Protein AF-A0A0F9H1I3-F1 (afdb_monomer_lite)

Radius of gyration: 16.0 Å; chains: 1; bounding box: 31×33×40 Å

Structure (mmCIF, N/CA/C/O backbone):
data_AF-A0A0F9H1I3-F1
#
_entry.id   AF-A0A0F9H1I3-F1
#
loop_
_atom_site.group_PDB
_atom_site.id
_atom_site.type_symbol
_atom_site.label_atom_id
_atom_site.label_alt_id
_atom_site.label_comp_id
_atom_site.label_asym_id
_atom_site.label_entity_id
_atom_site.label_seq_id
_atom_site.pdbx_PDB_ins_code
_atom_site.Cartn_x
_atom_site.Cartn_y
_atom_site.Cartn_z
_atom_site.occupancy
_atom_site.B_iso_or_equiv
_atom_site.auth_seq_id
_atom_site.auth_comp_id
_atom_site.auth_asym_id
_atom_site.auth_atom_id
_atom_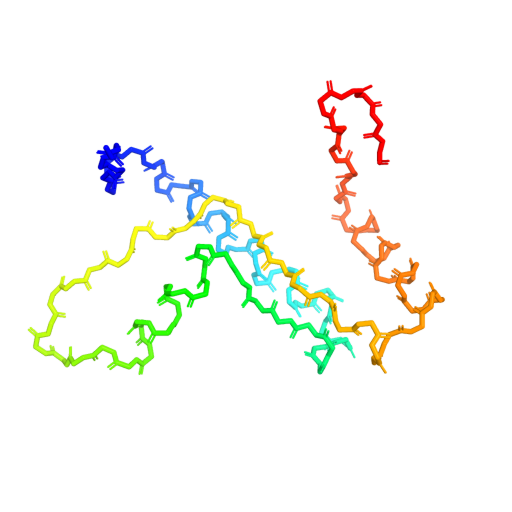site.pdbx_PDB_model_num
ATOM 1 N N . MET A 1 1 ? -4.010 11.206 -25.844 1.00 40.09 1 MET A N 1
ATOM 2 C CA . MET A 1 1 ? -3.437 10.318 -24.811 1.00 40.09 1 MET A CA 1
ATOM 3 C C . MET A 1 1 ? -2.072 10.889 -24.455 1.00 40.09 1 MET A C 1
ATOM 5 O O . MET A 1 1 ? -1.231 10.967 -25.341 1.00 40.09 1 MET A O 1
ATOM 9 N N . VAL A 1 2 ? -1.892 11.421 -23.245 1.00 42.72 2 VAL A N 1
ATOM 10 C CA . VAL A 1 2 ? -0.607 12.010 -22.826 1.00 42.72 2 VAL A CA 1
ATOM 11 C C . VAL A 1 2 ? 0.338 10.860 -22.489 1.00 42.72 2 VAL A C 1
ATOM 13 O O . VAL A 1 2 ? 0.022 10.032 -21.638 1.00 42.72 2 VAL A O 1
ATOM 16 N N . ARG A 1 3 ? 1.462 10.766 -23.201 1.00 45.03 3 ARG A N 1
ATOM 17 C CA . ARG A 1 3 ? 2.492 9.755 -22.952 1.00 45.03 3 ARG A CA 1
ATOM 18 C C . ARG A 1 3 ? 3.334 10.232 -21.771 1.00 45.03 3 ARG A C 1
ATOM 20 O O . ARG A 1 3 ? 4.152 11.121 -21.953 1.00 45.03 3 ARG A O 1
ATOM 27 N N . ARG A 1 4 ? 3.098 9.672 -20.583 1.00 54.19 4 ARG A N 1
ATOM 28 C CA . ARG A 1 4 ? 3.934 9.902 -19.396 1.00 54.19 4 ARG A CA 1
ATOM 29 C C . ARG A 1 4 ? 5.208 9.078 -19.569 1.00 54.19 4 ARG A C 1
ATOM 31 O O . ARG A 1 4 ? 5.137 7.851 -19.641 1.00 54.19 4 ARG A O 1
ATOM 38 N N . LEU A 1 5 ? 6.339 9.738 -19.765 1.00 58.25 5 LEU A N 1
ATOM 39 C CA . LEU A 1 5 ? 7.638 9.083 -19.895 1.00 58.25 5 LEU A CA 1
ATOM 40 C C . LEU A 1 5 ? 8.252 8.889 -18.504 1.00 58.25 5 LEU A C 1
ATOM 42 O O . LEU A 1 5 ? 7.918 9.602 -17.563 1.00 58.25 5 LEU A O 1
ATOM 46 N N . ILE A 1 6 ? 9.190 7.944 -18.382 1.00 58.88 6 ILE A N 1
ATOM 47 C CA . ILE A 1 6 ? 9.993 7.746 -17.158 1.00 58.88 6 ILE A CA 1
ATOM 48 C C . ILE A 1 6 ? 10.662 9.064 -16.723 1.00 58.88 6 ILE A C 1
ATOM 50 O O . ILE A 1 6 ? 10.822 9.314 -15.536 1.00 58.88 6 ILE A O 1
ATOM 54 N N . THR A 1 7 ? 10.988 9.933 -17.684 1.00 59.34 7 THR A N 1
ATOM 55 C CA . THR A 1 7 ? 11.583 11.259 -17.465 1.00 59.34 7 THR A CA 1
ATOM 56 C C . THR A 1 7 ? 10.675 12.247 -16.734 1.00 59.34 7 THR A C 1
ATOM 58 O O . THR A 1 7 ? 11.168 13.265 -16.259 1.00 59.34 7 THR A O 1
ATOM 61 N N . ASP A 1 8 ? 9.371 11.973 -16.656 1.00 70.12 8 ASP A N 1
ATOM 62 C CA . ASP A 1 8 ? 8.385 12.880 -16.059 1.00 70.12 8 ASP A CA 1
ATOM 63 C C . ASP A 1 8 ? 8.168 12.604 -14.561 1.00 70.12 8 ASP A C 1
ATOM 65 O O . ASP A 1 8 ? 7.433 13.337 -13.897 1.00 70.12 8 ASP A O 1
ATOM 69 N N . LEU A 1 9 ? 8.775 11.539 -14.028 1.00 77.94 9 LEU A N 1
ATOM 70 C CA . LEU A 1 9 ? 8.730 11.175 -12.615 1.00 77.94 9 LEU A CA 1
ATOM 71 C C . LEU A 1 9 ? 10.103 11.421 -11.981 1.00 77.94 9 LEU A C 1
ATOM 73 O O . LEU A 1 9 ? 11.119 10.942 -12.483 1.00 77.94 9 LEU A O 1
ATOM 77 N N . ASP A 1 10 ? 10.146 12.143 -10.857 1.00 89.38 10 ASP A N 1
ATOM 78 C CA . ASP A 1 10 ? 11.376 12.234 -10.061 1.00 89.38 10 ASP A CA 1
ATOM 79 C C . ASP A 1 10 ? 11.662 10.854 -9.461 1.00 89.38 10 ASP A C 1
ATOM 81 O O . ASP A 1 10 ? 10.893 10.350 -8.637 1.00 89.38 10 ASP A O 1
ATOM 85 N N . ILE A 1 11 ? 12.774 10.247 -9.879 1.00 90.19 11 ILE A N 1
ATOM 86 C CA . ILE A 1 11 ? 13.177 8.905 -9.452 1.00 90.19 11 ILE A CA 1
ATOM 87 C C . ILE A 1 11 ? 13.245 8.775 -7.927 1.00 90.19 11 ILE A C 1
ATOM 89 O O . ILE A 1 11 ? 12.858 7.744 -7.388 1.00 90.19 11 ILE A O 1
ATOM 93 N N . ARG A 1 12 ? 13.627 9.841 -7.214 1.00 93.50 12 ARG A N 1
ATOM 94 C CA . ARG A 1 12 ? 13.699 9.833 -5.747 1.00 93.50 12 ARG A CA 1
ATOM 95 C C . ARG A 1 12 ? 12.315 9.720 -5.123 1.00 93.50 12 ARG A C 1
ATOM 97 O O . ARG A 1 12 ? 12.160 9.065 -4.099 1.00 93.50 12 ARG A O 1
ATOM 104 N N . LEU A 1 13 ? 11.304 10.338 -5.737 1.00 95.19 13 LEU A N 1
ATOM 105 C CA . LEU A 1 13 ? 9.919 10.220 -5.281 1.00 95.19 13 LEU A CA 1
ATOM 106 C C . LEU A 1 13 ? 9.347 8.835 -5.594 1.00 95.19 13 LEU A C 1
ATOM 108 O O . LEU A 1 13 ? 8.591 8.301 -4.789 1.00 95.19 13 LEU A O 1
ATOM 112 N N . VAL A 1 14 ? 9.736 8.229 -6.717 1.00 95.44 14 VAL A N 1
ATOM 113 C CA . VAL A 1 14 ? 9.364 6.843 -7.045 1.00 95.44 14 VAL A CA 1
ATOM 114 C C . VAL A 1 14 ? 9.984 5.861 -6.044 1.00 95.44 14 VAL A C 1
ATOM 116 O O . VAL A 1 14 ? 9.295 4.981 -5.532 1.00 95.44 14 VAL A O 1
ATOM 119 N N . GLU A 1 15 ? 11.265 6.020 -5.709 1.00 95.56 15 GLU A N 1
ATOM 120 C CA . GLU A 1 15 ? 11.948 5.199 -4.700 1.00 95.56 15 GLU A CA 1
ATOM 121 C C . GLU A 1 15 ? 11.361 5.397 -3.298 1.00 95.56 15 GLU A C 1
ATOM 123 O O . GLU A 1 15 ? 11.141 4.422 -2.572 1.00 95.56 15 GLU A O 1
ATOM 128 N N . ALA A 1 16 ? 11.046 6.643 -2.931 1.00 97.00 16 ALA A N 1
ATOM 129 C CA . ALA A 1 16 ? 10.350 6.954 -1.689 1.00 97.00 16 ALA A CA 1
ATOM 130 C C . ALA A 1 16 ? 8.961 6.299 -1.653 1.00 97.00 16 ALA A C 1
ATOM 132 O O . ALA A 1 16 ? 8.637 5.628 -0.679 1.00 97.00 16 ALA A O 1
ATOM 133 N N . SER A 1 17 ? 8.178 6.398 -2.732 1.00 97.44 17 SER A N 1
ATOM 134 C CA . SER A 1 17 ? 6.869 5.742 -2.854 1.00 97.44 17 SER A CA 1
ATOM 135 C C . SER A 1 17 ? 6.981 4.222 -2.702 1.00 97.44 17 SER A C 1
ATOM 137 O O . SER A 1 17 ? 6.242 3.616 -1.930 1.00 97.44 17 SER A O 1
ATOM 139 N N . LYS A 1 18 ? 7.969 3.581 -3.338 1.00 97.19 18 LYS A N 1
ATOM 140 C CA . LYS A 1 18 ? 8.204 2.138 -3.168 1.00 97.19 18 LYS A CA 1
ATOM 141 C C . LYS A 1 18 ? 8.584 1.771 -1.727 1.00 97.19 18 LYS A C 1
ATOM 143 O O . LYS A 1 18 ? 8.178 0.719 -1.235 1.00 97.19 18 LYS A O 1
ATOM 148 N N . SER A 1 19 ? 9.343 2.631 -1.049 1.00 97.94 19 SER A N 1
ATOM 149 C CA . SER A 1 19 ? 9.722 2.447 0.358 1.00 97.94 19 SER A CA 1
ATOM 150 C C . SER A 1 19 ? 8.517 2.589 1.293 1.00 97.94 19 SER A C 1
ATOM 152 O O . SER A 1 19 ? 8.326 1.752 2.172 1.00 97.94 19 SER A O 1
ATOM 154 N N . ILE A 1 20 ? 7.652 3.577 1.048 1.00 97.56 20 ILE A N 1
ATOM 155 C CA . ILE A 1 20 ? 6.386 3.757 1.774 1.00 97.56 20 ILE A CA 1
ATOM 156 C C . ILE A 1 20 ? 5.460 2.562 1.534 1.00 97.56 20 ILE A C 1
ATOM 158 O O . ILE A 1 20 ? 4.818 2.092 2.465 1.00 97.56 20 ILE A O 1
ATOM 162 N N . LEU A 1 21 ? 5.418 1.998 0.322 1.00 97.88 21 LEU A N 1
ATOM 163 C CA . LEU A 1 21 ? 4.645 0.780 0.063 1.00 97.88 21 LEU A CA 1
ATOM 164 C C . LEU A 1 21 ? 5.112 -0.386 0.948 1.00 97.88 21 LEU A C 1
ATOM 166 O O . LEU A 1 21 ? 4.280 -1.090 1.518 1.00 97.88 21 LEU A O 1
ATOM 170 N N . LEU A 1 22 ? 6.426 -0.585 1.089 1.00 97.44 22 LEU A N 1
ATOM 171 C CA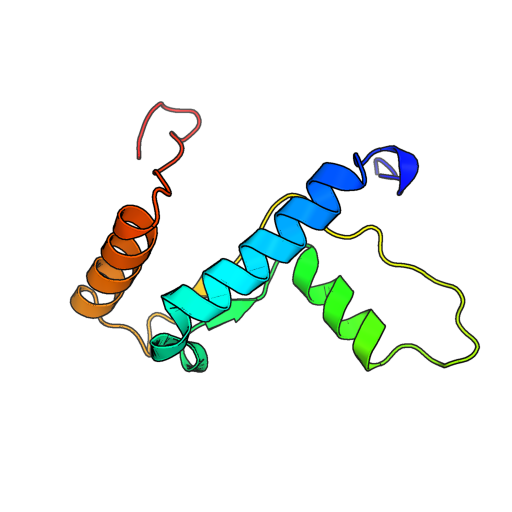 . LEU A 1 22 ? 6.977 -1.606 1.985 1.00 97.44 22 LEU A CA 1
ATOM 172 C C . LEU A 1 22 ? 6.579 -1.349 3.446 1.00 97.44 22 LEU A C 1
ATOM 174 O O . LEU A 1 22 ? 6.183 -2.281 4.151 1.00 97.44 22 L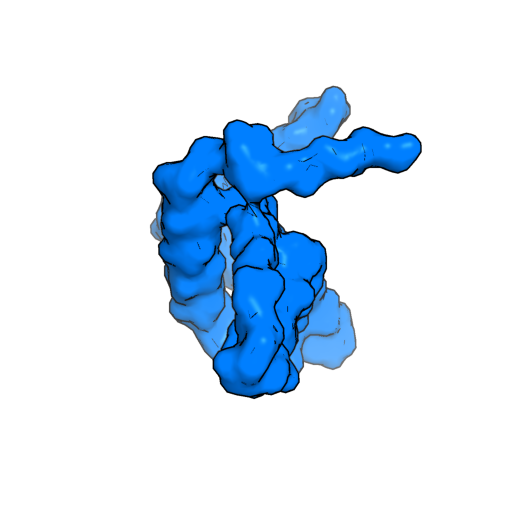EU A O 1
ATOM 178 N N . GLU A 1 23 ? 6.646 -0.095 3.888 1.00 97.81 23 GLU A N 1
ATOM 179 C CA . GLU A 1 23 ? 6.205 0.304 5.224 1.00 97.81 23 GLU A CA 1
ATOM 180 C C . GLU A 1 23 ? 4.707 0.027 5.427 1.00 97.81 23 GLU A C 1
ATOM 182 O O . GLU A 1 23 ? 4.342 -0.638 6.394 1.00 97.81 23 GLU A O 1
ATOM 187 N N . MET A 1 24 ? 3.844 0.419 4.484 1.00 97.44 24 MET A N 1
ATOM 188 C CA . MET A 1 24 ? 2.397 0.177 4.548 1.00 97.44 24 MET A CA 1
ATOM 189 C C . MET A 1 24 ? 2.068 -1.310 4.647 1.00 97.44 24 MET A C 1
ATOM 191 O O . MET A 1 24 ? 1.244 -1.709 5.468 1.00 97.44 24 MET A O 1
ATOM 195 N N . MET A 1 25 ? 2.728 -2.152 3.849 1.00 96.00 25 MET A N 1
ATOM 196 C CA . MET A 1 25 ? 2.532 -3.605 3.916 1.00 96.00 25 MET A CA 1
ATOM 197 C C . MET A 1 25 ? 3.041 -4.206 5.231 1.00 96.00 25 MET A C 1
ATOM 199 O O . MET A 1 25 ? 2.526 -5.232 5.672 1.00 96.00 25 MET A O 1
ATOM 203 N N . THR A 1 26 ? 4.017 -3.565 5.876 1.00 97.06 26 THR A N 1
ATOM 204 C CA . THR A 1 26 ? 4.523 -3.971 7.193 1.00 97.06 26 THR A CA 1
ATOM 205 C C . THR A 1 26 ? 3.542 -3.580 8.299 1.00 97.06 26 THR A C 1
ATOM 207 O O . THR A 1 26 ? 3.135 -4.440 9.079 1.00 97.06 26 THR A O 1
ATOM 210 N N . ILE A 1 27 ? 3.097 -2.318 8.326 1.00 97.50 27 ILE A N 1
ATOM 211 C CA . ILE A 1 27 ? 2.121 -1.788 9.295 1.00 97.50 27 ILE A CA 1
ATOM 212 C C . ILE A 1 27 ? 0.808 -2.572 9.224 1.00 97.50 27 ILE A C 1
ATOM 214 O O . ILE A 1 27 ? 0.249 -2.976 10.243 1.00 97.50 27 ILE A O 1
ATOM 218 N N . LEU A 1 28 ? 0.323 -2.827 8.008 1.00 97.31 28 LEU A N 1
ATOM 219 C CA . LEU A 1 28 ? -0.956 -3.490 7.766 1.00 97.31 28 LEU A CA 1
ATOM 220 C C . LEU A 1 28 ? -0.826 -5.010 7.598 1.00 97.31 28 LEU A C 1
ATOM 222 O O . LEU A 1 28 ? -1.782 -5.664 7.180 1.00 97.31 28 LEU A O 1
ATOM 226 N N . GLY A 1 29 ? 0.326 -5.600 7.936 1.00 96.81 29 GLY A N 1
ATOM 227 C CA . GLY A 1 29 ? 0.630 -7.007 7.656 1.00 96.81 29 GLY A CA 1
ATOM 228 C C . GLY A 1 2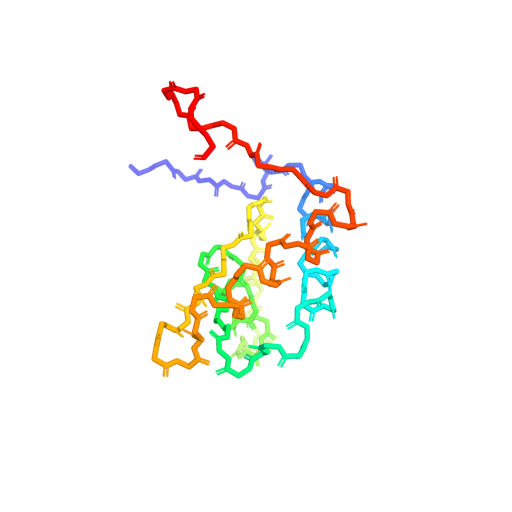9 ? -0.376 -8.003 8.246 1.00 96.81 29 GLY A C 1
ATOM 229 O O . GLY A 1 29 ? -0.639 -9.044 7.640 1.00 96.81 29 GLY A O 1
ATOM 230 N N . ALA A 1 30 ? -1.004 -7.664 9.377 1.00 96.62 30 ALA A N 1
ATOM 231 C CA . ALA A 1 30 ? -2.067 -8.465 9.992 1.00 96.62 30 ALA A CA 1
ATOM 232 C C . ALA A 1 30 ? -3.328 -8.594 9.110 1.00 96.62 30 ALA A C 1
ATOM 234 O O . ALA A 1 30 ? -4.068 -9.565 9.236 1.00 96.62 30 ALA A O 1
ATOM 235 N N . TYR A 1 31 ? -3.547 -7.655 8.186 1.00 97.31 31 TYR A N 1
ATOM 236 C CA . TYR A 1 31 ? -4.723 -7.578 7.318 1.00 97.31 31 TYR A CA 1
ATOM 237 C C . TYR A 1 31 ? -4.450 -8.044 5.884 1.00 97.31 31 TYR A C 1
ATOM 239 O O . TYR A 1 31 ? -5.331 -7.934 5.034 1.00 97.31 31 TYR A O 1
ATOM 247 N N . ARG A 1 32 ? -3.257 -8.577 5.584 1.00 95.94 32 ARG A N 1
ATOM 248 C CA . ARG A 1 32 ? -2.802 -8.872 4.210 1.00 95.94 32 ARG A CA 1
ATOM 249 C C . ARG A 1 32 ? -3.777 -9.703 3.367 1.00 95.94 32 ARG A C 1
ATOM 251 O O . ARG A 1 32 ? -3.892 -9.476 2.173 1.00 95.94 32 ARG A O 1
ATOM 258 N N . GLU A 1 33 ? -4.523 -10.623 3.980 1.00 96.81 33 GLU A N 1
ATOM 259 C CA . GLU A 1 33 ? -5.496 -11.477 3.275 1.00 96.81 33 GLU A CA 1
ATOM 260 C C . GLU A 1 33 ? -6.734 -10.704 2.784 1.00 96.81 33 GLU A C 1
ATOM 262 O O . GLU A 1 33 ? -7.539 -11.218 1.997 1.00 96.81 33 GLU A O 1
ATOM 267 N N . SER A 1 34 ? -6.902 -9.477 3.269 1.00 97.06 34 SER A N 1
ATOM 268 C CA . SER A 1 34 ? -7.994 -8.558 2.965 1.00 97.06 34 SER A CA 1
ATOM 269 C C . SER A 1 34 ? -7.555 -7.369 2.113 1.00 97.06 34 SER A C 1
ATOM 271 O O . SER A 1 34 ? -8.413 -6.576 1.726 1.00 97.06 34 SER A O 1
ATOM 273 N N . LEU A 1 35 ? -6.260 -7.245 1.817 1.00 97.25 35 LEU A N 1
ATOM 274 C CA . LEU A 1 35 ? -5.683 -6.144 1.054 1.00 97.25 35 LEU A CA 1
ATOM 275 C C . LEU A 1 35 ? -5.229 -6.626 -0.321 1.00 97.25 35 LEU A C 1
ATOM 277 O O . LEU A 1 35 ? -4.677 -7.714 -0.469 1.00 97.25 35 LEU A O 1
ATOM 281 N N . VAL A 1 36 ? -5.444 -5.796 -1.336 1.00 97.12 36 VAL A N 1
ATOM 282 C CA . VAL A 1 36 ? -4.953 -6.035 -2.695 1.00 97.12 36 VAL A CA 1
ATOM 283 C C . VAL A 1 36 ? -4.270 -4.770 -3.188 1.00 97.12 36 VAL A C 1
ATOM 285 O O . VAL A 1 36 ? -4.887 -3.707 -3.223 1.00 97.12 36 VAL A O 1
ATOM 288 N N . LEU A 1 37 ? -3.005 -4.887 -3.591 1.00 97.44 37 LEU A N 1
ATOM 289 C CA . LEU A 1 37 ? -2.303 -3.805 -4.274 1.00 97.44 37 LEU A CA 1
ATOM 290 C C . LEU A 1 37 ? -2.943 -3.573 -5.648 1.00 97.44 37 LEU A C 1
ATOM 292 O O . LEU A 1 37 ? -3.050 -4.501 -6.452 1.00 97.44 37 LEU A O 1
ATOM 296 N N . VAL A 1 38 ? -3.350 -2.337 -5.916 1.00 97.38 38 VAL A N 1
ATOM 297 C CA . VAL A 1 38 ? -3.907 -1.901 -7.202 1.00 97.38 38 VAL A CA 1
ATOM 298 C C . VAL A 1 38 ? -3.121 -0.683 -7.714 1.00 97.38 38 VAL A C 1
ATOM 300 O O . VAL A 1 38 ? -2.012 -0.412 -7.251 1.00 97.38 38 VAL A O 1
ATOM 303 N N . GLY A 1 39 ? -3.637 0.021 -8.722 1.00 95.44 39 GLY A N 1
ATOM 304 C CA . GLY A 1 39 ? -2.993 1.234 -9.233 1.00 95.44 39 GLY A CA 1
ATOM 305 C C . GLY A 1 39 ? -1.673 0.968 -9.961 1.00 95.44 39 GLY A C 1
ATOM 306 O O . GLY A 1 39 ? -1.483 -0.096 -10.546 1.00 95.44 39 GLY A O 1
ATOM 307 N N . GLY A 1 40 ? -0.767 1.951 -9.961 1.00 94.81 40 GLY A N 1
ATOM 308 C CA . GLY A 1 40 ? 0.468 1.930 -10.763 1.00 94.81 40 GLY A CA 1
ATOM 309 C C . GLY A 1 40 ? 1.546 0.953 -10.279 1.00 94.81 40 GLY A C 1
ATOM 310 O O . GLY A 1 40 ? 2.318 0.437 -11.088 1.00 94.81 40 GLY A O 1
ATOM 311 N N . TRP A 1 41 ? 1.588 0.646 -8.979 1.00 97.50 41 TRP A N 1
ATOM 312 C CA . TRP A 1 41 ? 2.533 -0.337 -8.436 1.00 97.50 41 TRP A CA 1
ATOM 313 C C . TRP A 1 41 ? 2.142 -1.786 -8.764 1.00 97.50 41 TRP A C 1
ATOM 315 O O . TRP A 1 41 ? 3.021 -2.636 -8.883 1.00 97.50 41 TRP A O 1
ATOM 325 N N . ALA A 1 42 ? 0.858 -2.085 -8.983 1.00 97.12 42 ALA A N 1
ATOM 326 C CA . ALA A 1 42 ? 0.422 -3.429 -9.364 1.00 97.12 42 ALA A CA 1
ATOM 327 C C . ALA A 1 42 ? 1.052 -3.938 -10.685 1.00 97.12 42 ALA A C 1
ATOM 329 O O . ALA A 1 42 ? 1.706 -4.985 -10.653 1.00 97.12 42 ALA A O 1
ATOM 330 N N . PRO A 1 43 ? 0.945 -3.238 -11.838 1.00 95.81 43 PRO A N 1
ATOM 331 C CA . PRO A 1 43 ? 1.585 -3.682 -13.073 1.00 95.81 43 PRO A CA 1
ATOM 332 C C . PRO A 1 43 ? 3.112 -3.697 -1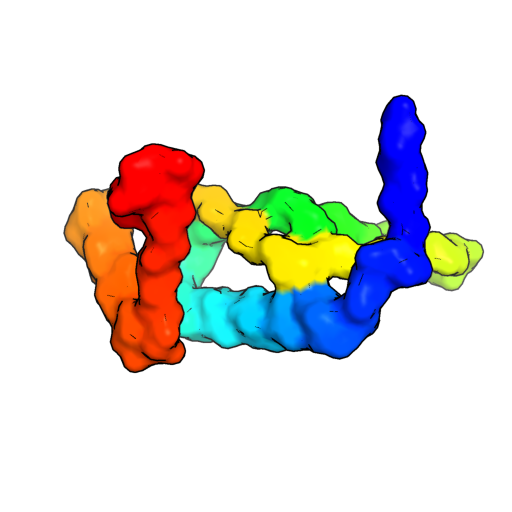2.967 1.00 95.81 43 PRO A C 1
ATOM 334 O O . PRO A 1 43 ? 3.724 -4.569 -13.573 1.00 95.81 43 PRO A O 1
ATOM 337 N N . TYR A 1 44 ? 3.727 -2.814 -12.166 1.00 95.50 44 TYR A N 1
ATOM 338 C CA . TYR A 1 44 ? 5.166 -2.872 -11.889 1.00 95.50 44 TYR A CA 1
ATOM 339 C C . TYR A 1 44 ? 5.576 -4.260 -11.370 1.00 95.50 44 TYR A C 1
ATOM 341 O O . TYR A 1 44 ? 6.409 -4.915 -11.989 1.00 95.50 44 TYR A O 1
ATOM 349 N N . PHE A 1 45 ? 4.960 -4.756 -10.289 1.00 96.44 45 PHE A N 1
ATOM 350 C CA . PHE A 1 45 ? 5.349 -6.049 -9.706 1.00 96.44 45 PHE A CA 1
ATOM 351 C C . PHE A 1 45 ? 4.968 -7.247 -10.573 1.00 96.44 45 PHE A C 1
ATOM 353 O O . PHE A 1 45 ? 5.696 -8.239 -10.584 1.00 96.44 45 PHE A O 1
ATOM 360 N N . ILE A 1 46 ? 3.856 -7.166 -11.311 1.00 96.06 46 ILE A N 1
ATOM 361 C CA . ILE A 1 46 ? 3.472 -8.213 -12.266 1.00 96.06 46 ILE A CA 1
ATOM 362 C C . ILE A 1 46 ? 4.534 -8.322 -13.362 1.00 96.06 46 ILE A C 1
ATOM 364 O O . ILE A 1 46 ? 5.012 -9.415 -13.648 1.00 96.06 46 ILE A O 1
ATOM 368 N N . ILE A 1 47 ? 4.948 -7.197 -13.945 1.00 95.25 47 ILE A N 1
ATOM 369 C CA . ILE A 1 47 ? 5.980 -7.185 -14.983 1.00 95.25 47 ILE A CA 1
ATOM 370 C C . ILE A 1 47 ? 7.302 -7.692 -14.408 1.00 95.25 47 ILE A C 1
ATOM 372 O O . ILE A 1 47 ? 7.859 -8.630 -14.957 1.00 95.25 47 ILE A O 1
ATOM 376 N N . GLU A 1 48 ? 7.768 -7.183 -13.268 1.00 92.50 48 GLU A N 1
ATOM 377 C CA . GLU A 1 48 ? 9.022 -7.659 -12.660 1.00 92.50 48 GLU A CA 1
ATOM 378 C C . GLU A 1 48 ? 9.011 -9.166 -12.341 1.00 92.50 48 GLU A C 1
ATOM 380 O O . GLU A 1 48 ? 10.048 -9.819 -12.417 1.00 92.50 48 GLU A O 1
ATOM 385 N N . SER A 1 49 ? 7.846 -9.739 -12.023 1.00 95.12 49 SER A N 1
ATOM 386 C CA . SER A 1 49 ? 7.722 -11.166 -11.688 1.00 95.12 49 SER A CA 1
ATOM 387 C C . SER A 1 49 ? 7.626 -12.084 -12.909 1.00 95.12 49 SER A C 1
ATOM 389 O O . SER A 1 49 ? 8.010 -13.249 -12.823 1.00 95.12 49 SER A O 1
ATOM 391 N N . PHE A 1 50 ? 7.072 -11.597 -14.023 1.00 95.75 50 PHE A N 1
ATOM 392 C CA . PHE A 1 50 ? 6.698 -12.436 -15.171 1.00 95.75 50 PHE A CA 1
ATOM 393 C C . PHE A 1 50 ? 7.330 -12.010 -16.503 1.00 95.75 50 PHE A C 1
ATOM 395 O O . PHE A 1 50 ? 7.116 -12.681 -17.514 1.00 95.75 50 PHE A O 1
ATOM 402 N N . LYS A 1 51 ? 8.090 -10.911 -16.540 1.00 93.69 51 LYS A N 1
ATOM 403 C CA . LYS A 1 51 ? 8.732 -10.416 -17.760 1.00 93.69 51 LYS A CA 1
ATOM 404 C C . LYS A 1 51 ? 9.762 -11.435 -18.283 1.00 93.69 51 LYS A C 1
ATOM 406 O O . LYS A 1 51 ? 10.586 -11.914 -17.500 1.00 93.69 51 LYS A O 1
ATOM 411 N N . PRO A 1 52 ? 9.761 -11.743 -19.594 1.00 94.81 52 PRO A N 1
ATOM 412 C CA . PRO A 1 52 ? 10.804 -12.548 -20.223 1.00 94.81 52 PRO A CA 1
ATOM 413 C C . PRO A 1 52 ? 12.206 -11.965 -20.010 1.00 94.81 52 PRO A C 1
ATOM 415 O O . PRO A 1 52 ? 12.395 -10.750 -19.996 1.00 94.81 52 PRO A O 1
ATOM 418 N N . SER A 1 53 ? 13.216 -12.825 -19.881 1.00 89.69 53 SER A N 1
ATOM 419 C CA . SER A 1 53 ? 14.599 -12.391 -19.632 1.00 89.69 53 SER A CA 1
ATOM 420 C C . SER A 1 53 ? 15.215 -11.573 -20.773 1.00 89.69 53 SER A C 1
ATOM 422 O O . SER A 1 53 ? 16.198 -10.873 -20.555 1.00 89.69 53 SER A O 1
ATOM 424 N N . ASP A 1 54 ? 14.676 -11.687 -21.985 1.00 94.06 54 ASP A N 1
ATOM 425 C CA . ASP A 1 54 ? 15.093 -10.958 -23.186 1.00 94.06 54 ASP A CA 1
ATOM 426 C C . ASP A 1 54 ? 14.323 -9.642 -23.406 1.00 94.06 54 ASP A C 1
ATOM 428 O O . ASP A 1 54 ? 14.636 -8.893 -24.334 1.00 94.06 54 ASP A O 1
ATOM 432 N N . ASP A 1 55 ? 13.354 -9.322 -22.545 1.00 92.75 55 ASP A N 1
ATOM 433 C CA . ASP A 1 55 ? 12.597 -8.077 -22.611 1.00 92.75 55 ASP A CA 1
ATOM 434 C C . ASP A 1 55 ? 13.268 -6.968 -21.774 1.00 92.75 55 ASP A C 1
ATOM 436 O O . ASP A 1 55 ? 13.413 -7.039 -20.548 1.00 92.75 55 ASP A O 1
ATOM 440 N N . ASN A 1 56 ? 13.654 -5.888 -22.455 1.00 90.88 56 ASN A N 1
ATOM 441 C CA . ASN A 1 56 ? 14.309 -4.717 -21.868 1.00 90.88 56 ASN A CA 1
ATOM 442 C C . ASN A 1 56 ? 13.327 -3.652 -21.355 1.00 90.88 56 ASN A C 1
ATOM 444 O O . ASN A 1 56 ? 13.752 -2.566 -20.958 1.00 90.88 56 ASN A O 1
ATOM 448 N N . PHE A 1 57 ? 12.020 -3.917 -21.365 1.00 90.25 57 PHE A N 1
ATOM 449 C CA . PHE A 1 57 ? 11.032 -3.001 -20.816 1.00 90.25 57 PHE A CA 1
ATOM 450 C C . PHE A 1 57 ? 11.250 -2.789 -19.312 1.00 90.25 57 PHE A C 1
ATOM 452 O O . PHE A 1 57 ? 11.429 -3.741 -18.550 1.00 90.25 57 PHE A O 1
ATOM 459 N N . VAL A 1 58 ? 11.206 -1.528 -18.884 1.00 87.94 58 VAL A N 1
ATOM 460 C CA . VAL A 1 58 ? 11.292 -1.125 -17.477 1.00 87.94 58 VAL A CA 1
ATOM 461 C C . VAL A 1 58 ? 10.063 -0.291 -17.154 1.00 87.94 58 VAL A C 1
ATOM 463 O O . VAL A 1 58 ? 9.819 0.741 -17.783 1.00 87.94 58 VAL A O 1
ATOM 466 N N . HIS A 1 59 ? 9.276 -0.736 -16.178 1.00 91.25 59 HIS A N 1
ATOM 467 C CA . HIS A 1 59 ? 8.124 0.025 -15.714 1.00 91.25 59 HIS A CA 1
ATOM 468 C C . HIS A 1 59 ? 8.594 1.253 -14.919 1.00 91.25 59 HIS A C 1
ATOM 470 O O . HIS A 1 59 ? 9.470 1.148 -14.065 1.00 91.25 59 HIS A O 1
ATOM 476 N N . ALA A 1 60 ? 7.983 2.414 -15.167 1.00 91.69 60 ALA A N 1
ATOM 477 C CA . ALA A 1 60 ? 8.405 3.698 -14.591 1.00 91.69 60 ALA A CA 1
ATOM 478 C C . ALA A 1 60 ? 8.256 3.800 -13.058 1.00 91.69 60 ALA A C 1
ATOM 480 O O . ALA A 1 60 ? 8.803 4.709 -12.442 1.00 91.69 60 ALA A O 1
ATOM 481 N N . GLY A 1 61 ? 7.494 2.884 -12.459 1.00 93.38 61 GLY A N 1
ATOM 482 C CA . GLY A 1 61 ? 7.073 2.931 -11.057 1.00 93.38 61 GLY A CA 1
ATOM 483 C C . GLY A 1 61 ? 5.787 3.740 -10.871 1.00 93.38 61 GLY A C 1
ATOM 484 O O . GLY A 1 61 ? 5.043 3.958 -11.829 1.00 93.38 61 GLY A O 1
ATOM 485 N N . SER A 1 62 ? 5.508 4.149 -9.634 1.00 94.94 62 SER A N 1
ATOM 486 C CA . SER A 1 62 ? 4.362 4.992 -9.276 1.00 94.94 62 SER A CA 1
ATOM 487 C C . SER A 1 62 ? 4.756 5.979 -8.177 1.00 94.94 62 SER A C 1
ATOM 489 O O . SER A 1 62 ? 5.696 5.727 -7.427 1.00 94.94 62 SER A O 1
ATOM 491 N N . LEU A 1 63 ? 4.050 7.108 -8.100 1.00 94.25 63 LEU A N 1
ATOM 492 C CA . LEU A 1 63 ? 4.164 8.052 -6.980 1.00 94.25 63 LEU A CA 1
ATOM 493 C C . LEU A 1 63 ? 3.129 7.745 -5.898 1.00 94.25 63 LEU A C 1
ATOM 495 O O . LEU A 1 63 ? 3.440 7.814 -4.712 1.00 94.25 63 LEU A O 1
ATOM 499 N N . ASP A 1 64 ? 1.941 7.322 -6.318 1.00 93.50 64 ASP A N 1
ATOM 500 C CA . ASP A 1 64 ? 0.825 7.005 -5.438 1.00 93.50 64 ASP A CA 1
ATOM 501 C C . ASP A 1 64 ? 0.767 5.497 -5.147 1.00 93.50 64 ASP A C 1
ATOM 503 O O . ASP A 1 64 ? 1.201 4.668 -5.963 1.00 93.50 64 ASP A O 1
ATOM 507 N N . ILE A 1 65 ? 0.228 5.151 -3.977 1.00 95.88 65 ILE A N 1
ATOM 508 C CA . ILE A 1 65 ? -0.001 3.777 -3.527 1.00 95.88 65 ILE A CA 1
ATOM 509 C C . ILE A 1 65 ? -1.501 3.579 -3.359 1.00 95.88 65 ILE A C 1
ATOM 511 O O . ILE A 1 65 ? -2.119 4.192 -2.492 1.00 95.88 65 ILE A O 1
ATOM 515 N N . ASP A 1 66 ? -2.061 2.668 -4.147 1.00 96.38 66 ASP A N 1
ATOM 516 C CA . ASP A 1 66 ? -3.475 2.326 -4.083 1.00 96.38 66 ASP A CA 1
ATOM 517 C C . ASP A 1 66 ? -3.642 0.908 -3.529 1.00 96.38 66 ASP A C 1
ATOM 519 O O . ASP A 1 66 ? -3.140 -0.067 -4.099 1.00 96.38 66 ASP A O 1
ATOM 523 N N . ILE A 1 67 ? -4.369 0.776 -2.420 1.00 96.38 67 ILE A N 1
ATOM 524 C CA . ILE A 1 67 ? -4.670 -0.514 -1.791 1.00 96.38 67 ILE A CA 1
ATOM 525 C C . ILE A 1 67 ? -6.186 -0.673 -1.726 1.00 96.38 67 ILE A C 1
ATOM 527 O O . ILE A 1 67 ? -6.884 0.107 -1.080 1.00 96.38 67 ILE A O 1
ATOM 531 N N . ALA A 1 68 ? -6.705 -1.707 -2.381 1.00 97.12 68 ALA A N 1
ATOM 532 C CA . ALA A 1 68 ? -8.103 -2.085 -2.269 1.00 97.12 68 ALA A CA 1
ATOM 533 C C . ALA A 1 68 ? -8.317 -2.948 -1.018 1.00 97.12 68 ALA A C 1
ATOM 535 O O . ALA A 1 68 ? -7.618 -3.941 -0.807 1.00 97.12 68 ALA A O 1
ATOM 536 N N . VAL A 1 69 ? -9.320 -2.592 -0.215 1.00 96.75 69 VAL A N 1
ATOM 537 C CA . VAL A 1 69 ? -9.747 -3.355 0.965 1.00 96.75 69 VAL A CA 1
ATOM 538 C C . VAL A 1 69 ? -10.953 -4.213 0.596 1.00 96.75 69 VAL A C 1
ATOM 540 O O . VAL A 1 69 ? -11.923 -3.716 0.027 1.00 96.75 69 VAL A O 1
ATOM 543 N N . ASN A 1 70 ? -10.925 -5.502 0.929 1.00 96.44 70 ASN A N 1
ATOM 544 C CA . ASN A 1 70 ? -12.057 -6.397 0.714 1.00 96.44 70 ASN A CA 1
ATOM 545 C C . ASN A 1 70 ? -13.103 -6.239 1.838 1.00 96.44 70 ASN A C 1
ATOM 547 O O . ASN A 1 70 ? -12.884 -6.753 2.939 1.00 96.44 70 ASN A O 1
ATOM 551 N N . PRO A 1 71 ? -14.281 -5.639 1.573 1.00 94.00 71 PRO A N 1
ATOM 5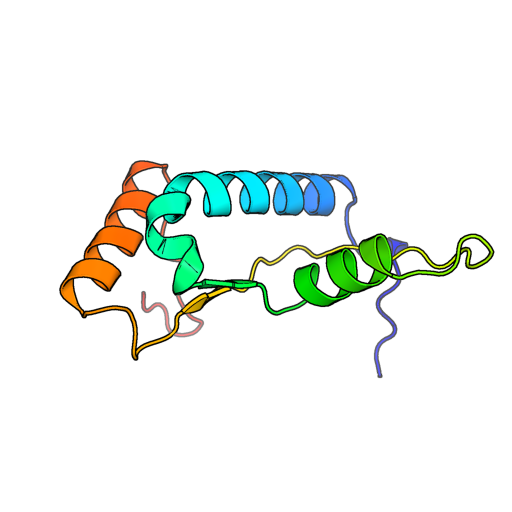52 C CA . PRO A 1 71 ? -15.286 -5.386 2.608 1.00 94.00 71 PRO A CA 1
ATOM 553 C C . PRO A 1 71 ? -15.943 -6.666 3.141 1.00 94.00 71 PRO A C 1
ATOM 555 O O . PRO A 1 71 ? -16.614 -6.637 4.163 1.00 94.00 71 PRO A O 1
ATOM 558 N N . LYS A 1 72 ? -15.768 -7.813 2.468 1.00 96.00 72 LYS A N 1
ATOM 559 C CA . LYS A 1 72 ? -16.275 -9.108 2.953 1.00 96.00 72 LYS A CA 1
ATOM 560 C C . LYS A 1 72 ? -15.371 -9.752 4.004 1.00 96.00 72 LYS A C 1
ATOM 562 O O . LYS A 1 72 ? -15.783 -10.731 4.617 1.00 96.00 72 LYS A O 1
ATOM 567 N N . LYS A 1 73 ? -14.139 -9.261 4.164 1.00 96.06 73 LYS A N 1
ATOM 568 C CA . LYS A 1 73 ? -13.132 -9.813 5.083 1.00 96.06 73 LYS A CA 1
ATOM 569 C C . LYS A 1 73 ? -12.735 -8.848 6.203 1.00 96.06 73 LYS A C 1
ATOM 571 O O . LYS A 1 73 ? -11.893 -9.202 7.016 1.00 96.06 73 LYS A O 1
ATOM 576 N N . ILE A 1 74 ? -13.289 -7.638 6.208 1.00 96.31 74 ILE A N 1
ATOM 577 C CA . ILE A 1 74 ? -12.958 -6.575 7.157 1.00 96.31 74 ILE A CA 1
ATOM 578 C C . ILE A 1 74 ? -14.258 -6.010 7.710 1.00 96.31 74 ILE A C 1
ATOM 580 O O . ILE A 1 74 ? -15.103 -5.521 6.960 1.00 96.31 74 ILE A O 1
ATOM 584 N N . SER A 1 75 ? -14.409 -6.078 9.025 1.00 96.06 75 SER A N 1
ATOM 585 C CA . SER A 1 75 ? -15.459 -5.379 9.757 1.00 96.06 75 SER A CA 1
ATOM 586 C C . SER A 1 75 ? -15.167 -3.880 9.867 1.00 96.06 75 SER A C 1
ATOM 588 O O . SER A 1 75 ? -14.038 -3.422 9.694 1.00 96.06 75 SER A O 1
ATOM 590 N N . GLU A 1 76 ? -16.180 -3.093 10.228 1.00 95.31 76 GLU A N 1
ATOM 591 C CA . GLU A 1 76 ? -16.006 -1.657 10.484 1.00 95.31 76 GLU A CA 1
ATOM 592 C C . GLU A 1 76 ? -15.000 -1.381 11.619 1.00 95.31 76 GLU A C 1
ATOM 594 O O . GLU A 1 76 ? -14.258 -0.400 11.573 1.00 95.31 76 GLU A O 1
ATOM 599 N N . VAL A 1 77 ? -14.944 -2.260 12.628 1.00 96.88 77 VAL A N 1
ATOM 600 C CA . VAL A 1 77 ? -13.995 -2.148 13.746 1.00 96.88 77 VAL A CA 1
ATOM 601 C C . VAL A 1 77 ? -12.566 -2.360 13.255 1.00 96.88 77 VAL A C 1
ATOM 603 O O . VAL A 1 77 ? -11.705 -1.529 13.528 1.00 96.88 77 VAL A O 1
ATOM 606 N N . GLU A 1 78 ? -12.323 -3.417 12.480 1.00 96.44 78 GLU A N 1
ATOM 607 C CA . GLU A 1 78 ? -11.006 -3.696 11.891 1.00 96.44 78 GLU A CA 1
ATOM 608 C C . GLU A 1 78 ? -10.574 -2.591 10.924 1.00 96.44 78 GLU A C 1
ATOM 610 O O . GLU A 1 78 ? -9.412 -2.193 10.923 1.00 96.44 78 GLU A O 1
ATOM 615 N N . TYR A 1 79 ? -11.510 -2.030 10.152 1.00 95.75 79 TYR A N 1
ATOM 616 C CA . TYR A 1 79 ? -11.232 -0.883 9.292 1.00 95.75 79 TYR A CA 1
ATOM 617 C C . TYR A 1 79 ? -10.744 0.329 10.091 1.00 95.75 79 TYR A C 1
ATOM 619 O O . TYR A 1 79 ? -9.708 0.907 9.768 1.00 95.75 79 TYR A O 1
ATOM 627 N N . LYS A 1 80 ? -11.429 0.674 11.188 1.00 96.00 80 LYS A N 1
ATOM 628 C CA . LYS A 1 80 ? -10.989 1.748 12.096 1.00 96.00 80 LYS A CA 1
ATOM 629 C C . LYS A 1 80 ? -9.634 1.441 12.736 1.00 96.00 80 LYS A C 1
ATOM 631 O O . LYS A 1 80 ? -8.827 2.350 12.905 1.00 96.00 80 LYS A O 1
ATOM 636 N N . SER A 1 81 ? -9.359 0.179 13.063 1.00 96.94 81 SER A N 1
ATOM 637 C CA . SER A 1 81 ? -8.050 -0.237 13.574 1.00 96.94 81 SER A CA 1
ATOM 638 C C . SER A 1 81 ? -6.934 -0.063 12.542 1.00 96.94 81 SER A C 1
ATOM 640 O O . SER A 1 81 ? -5.856 0.388 12.917 1.00 96.94 81 SER A O 1
ATOM 642 N N . MET A 1 82 ? -7.179 -0.355 11.259 1.00 96.44 82 MET A N 1
ATOM 643 C CA . MET A 1 82 ? -6.216 -0.068 10.188 1.00 96.44 82 MET A CA 1
ATOM 644 C C . MET A 1 82 ? -5.911 1.428 10.090 1.00 96.44 82 MET A C 1
ATOM 646 O O . MET A 1 82 ? -4.741 1.796 10.049 1.00 96.44 82 MET A O 1
ATOM 650 N N . LEU A 1 83 ? -6.942 2.282 10.108 1.00 95.00 83 LEU A N 1
ATOM 651 C CA . LEU A 1 83 ? -6.758 3.738 10.077 1.00 95.00 83 LEU A CA 1
ATOM 652 C C . LEU A 1 83 ? -5.904 4.216 11.254 1.00 95.00 83 LEU A C 1
ATOM 654 O O . LEU A 1 83 ? -4.912 4.907 11.051 1.00 95.00 83 LEU A O 1
ATOM 658 N N . LYS A 1 84 ? -6.223 3.761 12.469 1.00 96.69 84 LYS A N 1
ATOM 659 C CA . LYS A 1 84 ? -5.465 4.126 13.668 1.00 96.69 84 LYS A CA 1
ATOM 660 C C . LYS A 1 84 ? -3.997 3.701 13.585 1.00 96.69 84 LYS A C 1
ATOM 662 O O . LYS A 1 84 ? -3.126 4.466 13.976 1.00 96.69 84 LYS A O 1
ATOM 667 N N . LEU A 1 85 ? -3.713 2.503 13.070 1.00 97.31 85 LEU A N 1
ATOM 668 C CA . LEU A 1 85 ? -2.335 2.031 12.890 1.00 97.31 85 LEU A CA 1
ATOM 669 C C . LEU A 1 85 ? -1.553 2.924 11.924 1.00 97.31 85 LEU A C 1
ATOM 671 O O . LEU A 1 85 ? -0.395 3.232 12.186 1.00 97.31 85 LEU A O 1
ATOM 675 N N . ILE A 1 86 ? -2.182 3.347 10.828 1.00 96.38 86 ILE A N 1
ATOM 676 C CA . ILE A 1 86 ? -1.581 4.264 9.853 1.00 96.38 86 ILE A CA 1
ATOM 677 C C . ILE A 1 86 ? -1.290 5.623 10.517 1.00 96.38 86 ILE A C 1
ATOM 679 O O . ILE A 1 86 ? -0.170 6.126 10.421 1.00 96.38 86 ILE A O 1
ATOM 683 N N . GLU A 1 87 ? -2.250 6.174 11.263 1.00 96.69 87 GLU A N 1
ATOM 684 C CA . GLU A 1 87 ? -2.096 7.438 12.001 1.00 96.69 87 GLU A CA 1
ATOM 685 C C . GLU A 1 87 ? -0.997 7.378 13.074 1.00 96.69 87 GLU A C 1
ATOM 687 O O . GLU A 1 87 ? -0.204 8.310 13.208 1.00 96.69 87 GLU A O 1
ATOM 692 N N . GLU A 1 88 ? -0.893 6.267 13.812 1.00 97.38 88 GLU A N 1
ATOM 693 C CA . GLU A 1 88 ? 0.152 6.040 14.824 1.00 97.38 88 GLU A CA 1
ATOM 694 C C . GLU A 1 88 ? 1.572 6.049 14.228 1.00 97.38 88 GLU A C 1
ATOM 696 O O . GLU A 1 88 ? 2.531 6.338 14.944 1.00 97.38 88 GLU A O 1
ATOM 701 N N . HIS A 1 89 ? 1.708 5.801 12.921 1.00 96.44 89 HIS A N 1
ATOM 702 C CA . HIS A 1 89 ? 2.974 5.886 12.183 1.00 96.44 89 HIS A CA 1
ATOM 703 C C . HIS A 1 89 ? 3.186 7.250 11.498 1.00 96.44 89 HIS A C 1
ATOM 705 O O . HIS A 1 89 ? 4.097 7.409 10.691 1.00 96.44 89 HIS A O 1
ATOM 711 N N . GLY A 1 90 ? 2.381 8.262 11.839 1.00 96.19 90 GLY A N 1
ATOM 712 C CA . GLY A 1 90 ? 2.578 9.651 11.410 1.00 96.19 90 GLY A CA 1
ATOM 713 C C . GLY A 1 90 ? 1.935 10.014 10.071 1.00 96.19 90 GLY A C 1
ATOM 714 O O . GLY A 1 90 ? 2.128 11.130 9.584 1.00 96.19 90 GLY A O 1
ATOM 715 N N . TYR A 1 91 ? 1.153 9.110 9.484 1.00 95.31 91 TYR A N 1
ATOM 716 C CA . TYR A 1 91 ? 0.371 9.397 8.287 1.00 95.31 91 TYR A CA 1
ATOM 717 C C . TYR A 1 91 ? -0.903 10.156 8.652 1.00 95.31 91 TYR A C 1
ATOM 719 O O . TYR A 1 91 ? -1.503 9.943 9.702 1.00 95.31 91 TYR A O 1
ATOM 727 N N . THR A 1 92 ? -1.325 11.061 7.775 1.00 92.44 92 THR A N 1
ATOM 728 C CA . THR A 1 92 ? -2.516 11.885 7.994 1.00 92.44 92 THR A CA 1
ATOM 729 C C . THR A 1 92 ? -3.435 11.806 6.793 1.00 92.44 92 THR A C 1
ATOM 731 O O . THR A 1 92 ? -2.996 11.573 5.665 1.00 92.44 92 THR A O 1
ATOM 734 N N . HIS A 1 93 ? -4.724 12.010 7.039 1.00 88.06 93 HIS A N 1
ATOM 735 C CA . HIS A 1 93 ? -5.692 12.132 5.968 1.00 88.06 93 HIS A CA 1
ATOM 736 C C . HIS A 1 93 ? -5.409 13.385 5.135 1.00 88.06 93 HIS A C 1
ATOM 738 O O . HIS A 1 93 ? -5.365 14.503 5.651 1.00 88.06 93 HIS A O 1
ATOM 744 N N . SER A 1 94 ? -5.247 13.196 3.829 1.00 83.88 94 SER A N 1
ATOM 745 C CA . SER A 1 94 ? -5.264 14.300 2.878 1.00 83.88 94 SER A CA 1
ATOM 746 C C . SER A 1 94 ? -6.695 14.787 2.694 1.00 83.88 94 SER A C 1
ATOM 748 O O . SER A 1 94 ? -7.600 13.972 2.530 1.00 83.88 94 SER A O 1
ATOM 750 N N . LEU A 1 95 ? -6.886 16.102 2.650 1.00 82.25 95 LEU A N 1
ATOM 751 C CA . LEU A 1 95 ? -8.191 16.670 2.343 1.00 82.25 95 LEU A CA 1
ATOM 752 C C . LEU A 1 95 ? -8.559 16.379 0.881 1.00 82.25 95 LEU A C 1
ATOM 754 O O . LEU A 1 95 ? -7.728 16.541 -0.018 1.00 82.25 95 LEU A O 1
ATOM 758 N N . ASP A 1 96 ? -9.807 15.986 0.635 1.00 78.69 96 ASP A N 1
ATOM 759 C CA . ASP A 1 96 ? -10.378 15.953 -0.704 1.00 78.69 96 ASP A CA 1
ATOM 760 C C . ASP A 1 96 ? -10.431 17.374 -1.306 1.00 78.69 96 ASP A C 1
ATOM 762 O O . ASP A 1 96 ? -10.141 18.386 -0.659 1.00 78.69 96 ASP A O 1
ATOM 766 N N . LYS A 1 97 ? -10.818 17.476 -2.581 1.00 72.56 97 LYS A N 1
ATOM 767 C CA . LYS A 1 97 ? -10.916 18.772 -3.282 1.00 72.56 97 LYS A CA 1
ATOM 768 C C . LYS A 1 97 ? -11.925 19.740 -2.645 1.00 72.56 97 LYS A C 1
ATOM 770 O O . LYS A 1 97 ? -11.919 20.921 -2.979 1.00 72.56 97 LYS A O 1
ATOM 775 N N . GLU A 1 98 ? -12.788 19.237 -1.771 1.00 76.38 98 GLU A N 1
ATOM 776 C CA . GLU A 1 98 ? -13.838 19.958 -1.055 1.00 76.38 98 GLU A CA 1
ATOM 777 C C . GLU A 1 98 ? -13.435 20.243 0.405 1.00 76.38 98 GLU A C 1
ATOM 779 O O . GLU A 1 98 ? -14.220 20.813 1.162 1.00 76.38 98 GLU A O 1
ATOM 784 N N . GLY A 1 99 ? -12.201 19.907 0.800 1.00 69.62 99 GLY A N 1
ATOM 785 C CA . GLY A 1 99 ? -11.674 20.158 2.137 1.00 69.62 99 GLY A CA 1
ATOM 786 C C . GLY A 1 99 ? -12.136 19.153 3.192 1.00 69.62 99 GLY A C 1
ATOM 787 O O . GLY A 1 99 ? -12.040 19.454 4.381 1.00 69.62 99 GLY A O 1
ATOM 788 N N . ARG A 1 100 ? -12.665 17.991 2.795 1.00 73.81 100 ARG A N 1
ATOM 789 C CA . ARG A 1 100 ? -13.104 16.934 3.715 1.00 73.81 100 ARG A CA 1
ATOM 790 C C . ARG A 1 100 ? -12.033 15.865 3.868 1.00 73.81 100 ARG A C 1
ATOM 792 O O . ARG A 1 100 ? -11.278 15.606 2.939 1.00 73.81 100 ARG A O 1
ATOM 799 N N . VAL A 1 101 ? -12.007 15.252 5.043 1.00 61.00 101 VAL A N 1
ATOM 800 C CA . VAL A 1 101 ? -11.251 14.025 5.322 1.00 61.00 101 VAL A CA 1
ATOM 801 C C . VAL A 1 101 ? -12.025 12.811 4.821 1.00 61.00 101 VAL A C 1
ATOM 803 O O . VAL A 1 101 ? -13.262 12.801 5.027 1.00 61.00 101 VAL A O 1
#

Sequence (101 aa):
MVRRLITDLDIRLVEASKSILLEMMTILGAYRESLVLVGGWAPYFIIESFKPSDDNFVHAGSLDIDIAVNPKKISEVEYKSMLKLIEEHGYTHSLDKEGRV

Foldseek 3Di:
DDDDDLVNDDVVLLVVQVVVVVVLCVLCVVQVVFKDWDDLQVVQVVCVVDPDPPDPDHRSGDNDTDIDGHPVRADPVNVVVSVVSCVVVPDDDDADPVRHD

Secondary structure (DSSP, 8-state):
-----GGGS-HHHHHHHHHHHHHHHHHTGGGGGGEEEETTHHHHHHHHHH--TT--------SS-EEEE-TTT--HHHHHHHHHHHHHTT--PPPPTTS--

Organism: NCBI:txid412755

pLDDT: mean 90.28, std 12.83, range [40.09, 97.94]